Protein AF-A0A6A0IKN3-F1 (afdb_monomer_lite)

Secondary structure (DSSP, 8-state):
-PPPHHHHHHHHHHHHTTT-TT-EEEHHHHHHHTT-GGGHHHHHHHHHHTTSEEE-SSTTEEEEPHHHHHHHHHHHHS--SS---HHHHHHHHHHHHHHHHHHHHHHHHH---HHHHHHHHHHHHHHHHHHHHHH-

Radius of gyration: 23.5 Å; chains: 1; bounding box: 47×33×66 Å

Foldseek 3Di:
DDDDPLLQLLVLQCVQVVNDFFDKDQSCVSCVVVVNNVCVVVSVVVCVVQVQWADDPDPRIITGHPVVSVVNVCVVVVDDPDDDDLVSLVVVLVVLVVVLVVLVVCCVVPNDDPVSVVVSVVSVVVSVVSVVVSVD

Sequence (136 aa):
MALDVYHQVLEGIHEACGGRTGQLVHVVEVLRKLKLIGNREMILSHLLHEGWIADAPKTDHVFLTPWGAEELEKTRRKPSAGGSTPEDRAREAARMARELVGLLEEWVERGPKKPLVEKTRKALAALSEAVEDLAR

Structure (mmCIF, N/CA/C/O backbone):
data_AF-A0A6A0IKN3-F1
#
_entry.id   AF-A0A6A0IKN3-F1
#
loop_
_atom_site.group_PDB
_atom_site.id
_atom_site.type_symbol
_atom_site.label_atom_id
_atom_site.label_alt_id
_atom_site.label_comp_id
_atom_site.label_asym_id
_atom_site.label_entity_id
_atom_site.label_seq_id
_atom_site.pdbx_PDB_ins_code
_atom_site.Cartn_x
_atom_site.Cartn_y
_atom_site.Cartn_z
_atom_site.occupancy
_atom_site.B_iso_or_equiv
_atom_site.auth_seq_id
_atom_site.auth_comp_id
_atom_site.auth_asym_id
_atom_site.auth_atom_id
_atom_site.pdbx_PDB_model_num
ATOM 1 N N . MET A 1 1 ? 13.320 0.877 5.237 1.00 37.41 1 MET A N 1
ATOM 2 C CA . MET A 1 1 ? 13.238 -0.566 4.919 1.00 37.41 1 MET A CA 1
ATOM 3 C C . MET A 1 1 ? 13.445 -0.698 3.421 1.00 37.41 1 MET A C 1
ATOM 5 O O . MET A 1 1 ? 12.891 0.120 2.700 1.00 37.41 1 MET A O 1
ATOM 9 N N . ALA A 1 2 ? 14.325 -1.593 2.971 1.00 41.62 2 ALA A N 1
ATOM 10 C CA . ALA A 1 2 ? 14.682 -1.695 1.557 1.00 41.62 2 ALA A CA 1
ATOM 11 C C . ALA A 1 2 ? 13.463 -2.164 0.751 1.00 41.62 2 ALA A C 1
ATOM 13 O O . ALA A 1 2 ? 12.916 -3.222 1.058 1.00 41.62 2 ALA A O 1
ATOM 14 N N . LEU A 1 3 ? 13.020 -1.371 -0.231 1.00 56.44 3 LEU A N 1
ATOM 15 C CA . LEU A 1 3 ? 12.102 -1.876 -1.250 1.00 56.44 3 LEU A CA 1
ATOM 16 C C . LEU A 1 3 ? 12.793 -3.066 -1.920 1.00 56.44 3 LEU A C 1
ATOM 18 O O . LEU A 1 3 ? 13.959 -2.963 -2.305 1.00 56.44 3 LEU A O 1
ATOM 22 N N . ASP A 1 4 ? 12.087 -4.187 -2.030 1.00 76.38 4 ASP A N 1
ATOM 23 C CA . ASP A 1 4 ? 12.575 -5.319 -2.805 1.00 76.38 4 ASP A CA 1
ATOM 24 C C . ASP A 1 4 ? 12.837 -4.856 -4.249 1.00 76.38 4 ASP A C 1
ATOM 26 O O . ASP A 1 4 ? 12.115 -4.002 -4.777 1.00 76.38 4 ASP A O 1
ATOM 30 N N . VAL A 1 5 ? 13.869 -5.403 -4.890 1.00 77.88 5 VAL A N 1
ATOM 31 C CA . VAL A 1 5 ? 14.302 -5.010 -6.239 1.00 77.88 5 VAL A CA 1
ATOM 32 C C . VAL A 1 5 ? 13.131 -5.069 -7.226 1.00 77.88 5 VAL A C 1
ATOM 34 O O . VAL A 1 5 ? 13.009 -4.202 -8.091 1.00 77.88 5 VAL A O 1
ATOM 37 N N . TYR A 1 6 ? 12.220 -6.032 -7.060 1.00 83.06 6 TYR A N 1
ATOM 38 C CA . TYR A 1 6 ? 11.029 -6.160 -7.902 1.00 83.06 6 TYR A CA 1
ATOM 39 C C . TYR A 1 6 ? 10.042 -5.002 -7.714 1.00 83.06 6 TYR A C 1
ATOM 41 O O . TYR A 1 6 ? 9.551 -4.452 -8.698 1.00 83.06 6 TYR A O 1
ATOM 49 N N . HIS A 1 7 ? 9.806 -4.569 -6.474 1.00 82.19 7 HIS A N 1
ATOM 50 C CA . HIS A 1 7 ? 8.919 -3.442 -6.175 1.00 82.19 7 HIS A CA 1
ATOM 51 C C . HIS A 1 7 ? 9.524 -2.114 -6.638 1.00 82.19 7 HIS A C 1
ATOM 53 O O . HIS A 1 7 ? 8.800 -1.249 -7.121 1.00 82.19 7 HIS A O 1
ATOM 59 N N . GLN A 1 8 ? 10.850 -1.966 -6.556 1.00 82.00 8 GLN A N 1
ATOM 60 C CA . GLN A 1 8 ? 11.544 -0.781 -7.063 1.00 82.00 8 GLN A CA 1
ATOM 61 C C . GLN A 1 8 ? 11.416 -0.665 -8.590 1.00 82.00 8 GLN A C 1
ATOM 63 O O . GLN A 1 8 ? 11.210 0.421 -9.132 1.00 82.00 8 GLN A O 1
ATOM 68 N N . VAL A 1 9 ? 11.505 -1.794 -9.297 1.00 83.00 9 VAL A N 1
ATOM 69 C CA . VAL A 1 9 ? 11.278 -1.841 -10.747 1.00 83.00 9 VAL A CA 1
ATOM 70 C C . VAL A 1 9 ? 9.814 -1.580 -11.078 1.00 83.00 9 VAL A C 1
ATOM 72 O O . VAL A 1 9 ? 9.534 -0.810 -11.996 1.00 83.00 9 VAL A O 1
ATOM 75 N N . LEU A 1 10 ? 8.885 -2.163 -10.319 1.00 83.62 10 LEU A N 1
ATOM 76 C CA . LEU A 1 10 ? 7.453 -1.942 -10.492 1.00 83.62 10 LEU A CA 1
ATOM 77 C C . LEU A 1 10 ? 7.087 -0.461 -10.305 1.00 83.62 10 LEU A C 1
ATOM 79 O O . LEU A 1 10 ? 6.347 0.089 -11.120 1.00 83.62 10 LEU A O 1
ATOM 83 N N . GLU A 1 11 ? 7.665 0.211 -9.307 1.00 83.38 11 GLU A N 1
ATOM 84 C CA . GLU A 1 11 ? 7.477 1.647 -9.079 1.00 83.38 11 GLU A CA 1
ATOM 85 C C . GLU A 1 11 ? 8.004 2.473 -10.257 1.00 83.38 11 GLU A C 1
ATOM 87 O O . GLU A 1 11 ? 7.290 3.332 -10.771 1.00 83.38 11 GLU A O 1
ATOM 92 N N . GLY A 1 12 ? 9.194 2.150 -10.770 1.00 82.81 12 GLY A N 1
ATOM 93 C CA . GLY A 1 12 ? 9.737 2.806 -11.962 1.00 82.81 12 GLY A CA 1
ATOM 94 C C . GLY A 1 12 ? 8.872 2.611 -13.217 1.00 82.81 12 GLY A C 1
ATOM 95 O O . GLY A 1 12 ? 8.769 3.519 -14.044 1.00 82.81 12 GLY A O 1
ATOM 96 N N . ILE A 1 13 ? 8.212 1.455 -13.358 1.00 83.25 13 ILE A N 1
ATOM 97 C CA . ILE A 1 13 ? 7.244 1.201 -14.438 1.00 83.25 13 ILE A CA 1
ATOM 98 C C . ILE A 1 13 ? 5.983 2.049 -14.228 1.00 83.25 13 ILE A C 1
ATOM 100 O O . ILE A 1 13 ? 5.495 2.668 -15.171 1.00 83.25 13 ILE A O 1
ATOM 104 N N . HIS A 1 14 ? 5.477 2.133 -12.999 1.00 82.00 14 HIS A N 1
ATOM 105 C CA . HIS A 1 14 ? 4.302 2.936 -12.663 1.00 82.00 14 HIS A CA 1
ATOM 106 C C . HIS A 1 14 ? 4.530 4.444 -12.843 1.00 82.00 14 HIS A C 1
ATOM 108 O O . HIS A 1 14 ? 3.650 5.146 -13.348 1.00 82.00 14 HIS A O 1
ATOM 114 N N . GLU A 1 15 ? 5.718 4.948 -12.506 1.00 80.44 15 GLU A N 1
ATOM 115 C CA . GLU A 1 15 ? 6.118 6.327 -12.799 1.00 80.44 15 GLU A CA 1
ATOM 116 C C . GLU A 1 15 ? 6.199 6.588 -14.305 1.00 80.44 15 GLU A C 1
ATOM 118 O O . GLU A 1 15 ? 5.697 7.606 -14.783 1.00 80.44 15 GLU A O 1
ATOM 123 N N . ALA A 1 16 ? 6.757 5.651 -15.078 1.00 78.62 16 ALA A N 1
ATOM 124 C CA . ALA A 1 16 ? 6.793 5.749 -16.537 1.00 78.62 16 ALA A CA 1
ATOM 125 C C . ALA A 1 16 ? 5.387 5.691 -17.174 1.00 78.62 16 ALA A C 1
ATOM 127 O O . ALA A 1 16 ? 5.156 6.299 -18.220 1.00 78.62 16 ALA A O 1
ATOM 128 N N . CYS A 1 17 ? 4.434 5.018 -16.522 1.00 73.50 17 CYS A N 1
ATOM 129 C CA . CYS A 1 17 ? 3.008 5.026 -16.860 1.00 73.50 17 CYS A CA 1
ATOM 130 C C . CYS A 1 17 ? 2.270 6.317 -16.458 1.00 73.50 17 CYS A C 1
ATOM 132 O O . CYS A 1 17 ? 1.086 6.458 -16.767 1.00 73.50 17 CYS A O 1
ATOM 134 N N . GLY A 1 18 ? 2.892 7.229 -15.702 1.00 68.50 18 GLY A N 1
ATOM 135 C CA . GLY A 1 18 ? 2.204 8.397 -15.141 1.00 68.50 18 GLY A CA 1
ATOM 136 C C . GLY A 1 18 ? 1.025 8.032 -14.227 1.00 68.50 18 GLY A C 1
ATOM 137 O O . GLY A 1 18 ? 0.042 8.771 -14.170 1.00 68.50 18 GLY A O 1
ATOM 138 N N . GLY A 1 19 ? 1.086 6.869 -13.567 1.00 64.00 19 GLY A N 1
ATOM 139 C CA . GLY A 1 19 ? 0.032 6.375 -12.676 1.00 64.00 19 GLY A CA 1
ATOM 140 C C . GLY A 1 19 ? -1.199 5.774 -13.361 1.00 64.00 19 GLY A C 1
ATOM 141 O O . GLY A 1 19 ? -2.217 5.569 -12.703 1.00 64.00 19 GLY A O 1
ATOM 142 N N . ARG A 1 20 ? -1.146 5.494 -14.671 1.00 65.56 20 ARG A N 1
ATOM 143 C CA . ARG A 1 20 ? -2.244 4.837 -15.399 1.00 65.56 20 ARG A CA 1
ATOM 144 C C . ARG A 1 20 ? -1.927 3.378 -15.706 1.00 65.56 20 ARG A C 1
ATOM 146 O O . ARG A 1 20 ? -0.849 3.041 -16.188 1.00 65.56 20 ARG A O 1
ATOM 153 N N . THR A 1 21 ? -2.895 2.506 -15.464 1.00 70.88 21 THR A N 1
ATOM 154 C CA . THR A 1 21 ? -2.821 1.089 -15.831 1.00 70.88 21 THR A CA 1
ATOM 155 C C . THR A 1 21 ? -3.076 0.916 -17.331 1.00 70.88 21 THR A C 1
ATOM 157 O O . THR A 1 21 ? -3.789 1.708 -17.948 1.00 70.88 21 THR A O 1
ATOM 160 N N . GLY A 1 22 ? -2.459 -0.096 -17.949 1.00 68.88 22 GLY A N 1
ATOM 161 C CA . GLY A 1 22 ? -2.639 -0.399 -19.376 1.00 68.88 22 GLY A CA 1
ATOM 162 C C . GLY A 1 22 ? -1.845 0.472 -20.359 1.00 68.88 22 GLY A C 1
ATOM 163 O O . GLY A 1 22 ? -2.046 0.355 -21.567 1.00 68.88 22 GLY A O 1
ATOM 164 N N . GLN A 1 23 ? -0.927 1.321 -19.887 1.00 75.31 23 GLN A N 1
ATOM 165 C CA . GLN A 1 23 ? -0.013 2.048 -20.770 1.00 75.31 23 GLN A CA 1
ATOM 166 C C . GLN A 1 23 ? 1.196 1.175 -21.146 1.00 75.31 23 GLN A C 1
ATOM 168 O O . GLN A 1 23 ? 1.720 0.433 -20.315 1.00 75.31 23 GLN A O 1
ATOM 173 N N . LEU A 1 24 ? 1.644 1.272 -22.402 1.00 80.12 24 LEU A N 1
ATOM 174 C CA . LEU A 1 24 ? 2.899 0.668 -22.858 1.00 80.12 24 LEU A CA 1
ATOM 175 C C . LEU A 1 24 ? 4.084 1.393 -22.217 1.00 80.12 24 LEU A C 1
ATOM 177 O O . LEU A 1 24 ? 4.261 2.595 -22.426 1.00 80.12 24 LEU A O 1
ATOM 181 N N . VAL A 1 25 ? 4.925 0.647 -21.507 1.00 81.75 25 VAL A N 1
ATOM 182 C CA . VAL A 1 25 ? 6.155 1.159 -20.897 1.00 81.75 25 VAL A CA 1
ATOM 183 C C . VAL A 1 25 ? 7.358 0.445 -21.468 1.00 81.75 25 VAL A C 1
ATOM 185 O O . VAL A 1 25 ? 7.390 -0.781 -21.543 1.00 81.75 25 VAL A O 1
ATOM 188 N N . HIS A 1 26 ? 8.377 1.221 -21.827 1.00 84.50 26 HIS A N 1
ATOM 189 C CA . HIS A 1 26 ? 9.656 0.685 -22.257 1.00 84.50 26 HIS A CA 1
ATOM 190 C C . HIS A 1 26 ? 10.480 0.241 -21.043 1.00 84.50 26 HIS A C 1
ATOM 192 O O . HIS A 1 26 ? 11.108 1.046 -20.348 1.00 84.50 26 HIS A O 1
ATOM 198 N N . VAL A 1 27 ? 10.473 -1.061 -20.765 1.00 82.38 27 VAL A N 1
ATOM 199 C CA . VAL A 1 27 ? 11.008 -1.592 -19.504 1.00 82.38 27 VAL A CA 1
ATOM 200 C C . VAL A 1 27 ? 12.533 -1.517 -19.431 1.00 82.38 27 VAL A C 1
ATOM 202 O O . VAL A 1 27 ? 13.113 -1.396 -18.354 1.00 82.38 27 VAL A O 1
ATOM 205 N N . VAL A 1 28 ? 13.202 -1.508 -20.585 1.00 82.19 28 VAL A N 1
ATOM 206 C CA . VAL A 1 28 ? 14.662 -1.378 -20.681 1.00 82.19 28 VAL A CA 1
ATOM 207 C C . VAL A 1 28 ? 15.141 -0.012 -20.198 1.00 82.19 28 VAL A C 1
ATOM 209 O O . VAL A 1 28 ? 16.190 0.078 -19.560 1.00 8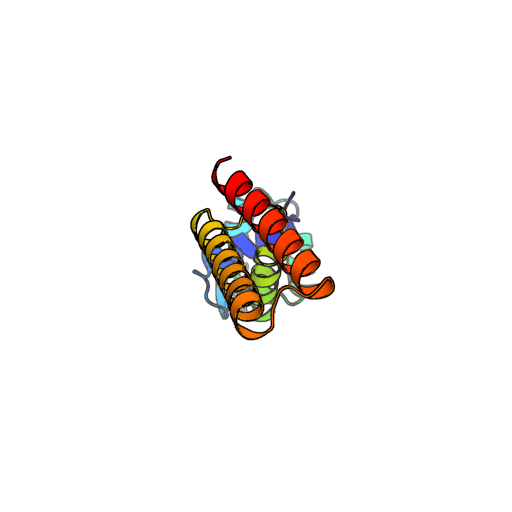2.19 28 VAL A O 1
ATOM 212 N N . GLU A 1 29 ? 14.382 1.055 -20.453 1.00 83.00 29 GLU A N 1
ATOM 213 C CA . GLU A 1 29 ? 14.712 2.384 -19.930 1.00 83.00 29 GLU A CA 1
ATOM 214 C C . GLU A 1 29 ? 14.562 2.452 -18.412 1.00 83.00 29 GLU A C 1
ATOM 216 O O . GLU A 1 29 ? 15.422 3.024 -17.739 1.00 83.00 29 GLU A O 1
ATOM 221 N N . VAL A 1 30 ? 13.522 1.817 -17.869 1.00 84.19 30 VAL A N 1
ATOM 222 C CA . VAL A 1 30 ? 13.302 1.732 -16.420 1.00 84.19 30 VAL A CA 1
ATOM 223 C C . VAL A 1 30 ? 14.446 0.966 -15.751 1.00 84.19 30 VAL A C 1
ATOM 225 O O . VAL A 1 30 ? 15.092 1.477 -14.837 1.00 84.19 30 VAL A O 1
ATOM 228 N N . LEU A 1 31 ? 14.790 -0.218 -16.263 1.00 83.88 31 LEU A N 1
ATOM 229 C CA . LEU A 1 31 ? 15.888 -1.033 -15.732 1.00 83.88 31 LEU A CA 1
ATOM 230 C C . LEU A 1 31 ? 17.256 -0.350 -15.873 1.00 83.88 31 LEU A C 1
ATOM 232 O O . LEU A 1 31 ? 18.115 -0.500 -15.001 1.00 83.88 31 LEU A O 1
ATOM 236 N N . ARG A 1 32 ? 17.464 0.434 -16.940 1.00 83.44 32 ARG A N 1
ATOM 237 C CA . ARG A 1 32 ? 18.676 1.243 -17.130 1.00 83.44 32 ARG A CA 1
ATOM 238 C C . ARG A 1 32 ? 18.793 2.339 -16.078 1.00 83.44 32 ARG A C 1
ATOM 240 O O . ARG A 1 32 ? 19.870 2.492 -15.505 1.00 83.44 32 ARG A O 1
ATOM 247 N N . LYS A 1 33 ? 17.707 3.066 -15.796 1.00 82.12 33 LYS A N 1
ATOM 248 C CA . LYS A 1 33 ? 17.679 4.091 -14.738 1.00 82.12 33 LYS A CA 1
ATOM 249 C C . LYS A 1 33 ? 18.005 3.497 -13.369 1.00 82.12 33 LYS A C 1
ATOM 251 O O . LYS A 1 33 ? 18.746 4.101 -12.601 1.00 82.12 33 LYS A O 1
ATOM 256 N N . LEU A 1 34 ? 17.522 2.285 -13.111 1.00 78.31 34 LEU A N 1
ATOM 257 C CA . LEU A 1 34 ? 17.748 1.571 -11.856 1.00 78.31 34 LEU A CA 1
ATOM 258 C C . LEU A 1 34 ? 19.098 0.835 -11.791 1.00 78.31 34 LEU A C 1
ATOM 260 O O . LEU A 1 34 ? 19.430 0.275 -10.754 1.00 78.31 34 LEU A O 1
ATOM 264 N N . LYS A 1 35 ? 19.903 0.850 -12.867 1.00 80.38 35 LYS A N 1
ATOM 265 C CA . LYS A 1 35 ? 21.174 0.104 -12.995 1.00 80.38 35 LYS A CA 1
ATOM 266 C C . LYS A 1 35 ? 21.021 -1.418 -12.810 1.00 80.38 35 LYS A C 1
ATOM 268 O O . LYS A 1 35 ? 21.972 -2.096 -12.436 1.00 80.38 35 LYS A O 1
ATOM 273 N N . LEU A 1 36 ? 19.849 -1.968 -13.137 1.00 77.88 36 LEU A N 1
ATOM 274 C CA . LEU A 1 36 ? 19.486 -3.385 -12.956 1.00 77.88 36 LEU A CA 1
ATOM 275 C C . LEU A 1 36 ? 19.518 -4.200 -14.262 1.00 77.88 36 LEU A C 1
ATOM 277 O O . LEU A 1 36 ? 18.917 -5.268 -14.357 1.00 77.88 36 LEU A O 1
ATOM 281 N N . ILE A 1 37 ? 20.233 -3.716 -15.283 1.00 70.81 37 ILE A N 1
ATOM 282 C CA . ILE A 1 37 ? 20.253 -4.315 -16.631 1.00 70.81 37 ILE A CA 1
ATOM 283 C C . ILE A 1 37 ? 20.738 -5.775 -16.613 1.00 70.81 37 ILE A C 1
ATOM 285 O O . ILE A 1 37 ? 20.231 -6.587 -17.382 1.00 70.81 37 ILE A O 1
ATOM 289 N N . GLY A 1 38 ? 21.673 -6.125 -15.722 1.00 73.62 38 GLY A N 1
ATOM 290 C CA . GLY A 1 38 ? 22.250 -7.473 -15.648 1.00 73.62 38 GLY A CA 1
ATOM 291 C C . GLY A 1 38 ? 21.267 -8.578 -15.243 1.00 73.62 38 GLY A C 1
ATOM 292 O O . GLY A 1 38 ? 21.476 -9.723 -15.618 1.00 73.62 38 GLY A O 1
ATOM 293 N N . ASN A 1 39 ? 20.174 -8.241 -14.548 1.00 77.81 39 ASN A N 1
ATOM 294 C CA . ASN A 1 39 ? 19.174 -9.205 -14.062 1.00 77.81 39 ASN A CA 1
ATOM 295 C C . ASN A 1 39 ? 17.812 -9.039 -14.751 1.00 77.81 39 ASN A C 1
ATOM 297 O O . ASN A 1 39 ? 16.781 -9.450 -14.218 1.00 77.81 39 ASN A O 1
ATOM 301 N N . ARG A 1 40 ? 17.800 -8.414 -15.934 1.00 80.31 40 ARG A N 1
ATOM 302 C CA . ARG A 1 40 ? 16.586 -8.047 -16.668 1.00 80.31 40 ARG A CA 1
ATOM 303 C C . ARG A 1 40 ? 15.604 -9.209 -16.825 1.00 80.31 40 ARG A C 1
ATOM 305 O O . ARG A 1 40 ? 14.436 -9.052 -16.494 1.00 80.31 40 ARG A O 1
ATOM 312 N N . GLU A 1 41 ? 16.056 -10.344 -17.352 1.00 81.12 41 GLU A N 1
ATOM 313 C CA . GLU A 1 41 ? 15.170 -11.477 -17.657 1.00 81.12 41 GLU A CA 1
ATOM 314 C C . GLU A 1 41 ? 14.554 -12.074 -16.394 1.00 81.12 41 GLU A C 1
ATOM 316 O O . GLU A 1 41 ? 13.360 -12.363 -16.366 1.00 81.12 41 GLU A O 1
ATOM 321 N N . MET A 1 42 ? 15.349 -12.191 -15.328 1.00 82.06 42 MET A N 1
ATOM 322 C CA . MET A 1 42 ? 14.900 -12.717 -14.041 1.00 82.06 42 MET A CA 1
ATOM 323 C C . MET A 1 42 ? 13.847 -11.806 -13.400 1.00 82.06 42 MET A C 1
ATOM 325 O O . MET A 1 42 ? 12.810 -12.282 -12.949 1.00 82.06 42 MET A O 1
ATOM 329 N N . ILE A 1 43 ? 14.081 -10.489 -13.424 1.00 83.88 43 ILE A N 1
ATOM 330 C CA . ILE A 1 43 ? 13.140 -9.492 -12.901 1.00 83.88 43 ILE A CA 1
ATOM 331 C C . ILE A 1 43 ? 11.839 -9.512 -13.702 1.00 83.88 43 ILE A C 1
ATOM 333 O O . ILE A 1 43 ? 10.766 -9.602 -13.115 1.00 83.88 43 ILE A O 1
ATOM 337 N N . LEU A 1 44 ? 11.916 -9.465 -15.033 1.00 82.56 44 LEU A N 1
ATOM 338 C CA . LEU A 1 44 ? 10.725 -9.482 -15.883 1.00 82.56 44 LEU A CA 1
ATOM 339 C C . LEU A 1 44 ? 9.925 -10.771 -15.718 1.00 82.56 44 LEU A C 1
ATOM 341 O O . LEU A 1 44 ? 8.707 -10.706 -15.598 1.00 82.56 44 LEU A O 1
ATOM 345 N N . SER A 1 45 ? 10.600 -11.920 -15.658 1.00 84.69 45 SER A N 1
ATOM 346 C CA . SER A 1 45 ? 9.940 -13.212 -15.460 1.00 84.69 45 SER A CA 1
ATOM 347 C C . SER A 1 45 ? 9.198 -13.261 -14.129 1.00 84.69 45 SER A C 1
ATOM 349 O O . SER A 1 45 ? 8.074 -13.747 -14.088 1.00 84.69 45 SER A O 1
ATOM 351 N N . HIS A 1 46 ? 9.782 -12.718 -13.058 1.00 86.06 46 HIS A N 1
ATOM 352 C CA . HIS A 1 46 ? 9.115 -12.648 -11.760 1.00 86.06 46 HIS A CA 1
ATOM 353 C C . HIS A 1 46 ? 7.907 -11.701 -11.789 1.00 86.06 46 HIS A C 1
ATOM 355 O O . HIS A 1 46 ? 6.812 -12.093 -11.404 1.00 86.06 46 HIS A O 1
ATOM 361 N N . LEU A 1 47 ? 8.066 -10.491 -12.335 1.00 84.38 47 LEU A N 1
ATOM 362 C CA . LEU A 1 47 ? 6.972 -9.517 -12.449 1.00 84.38 47 LEU A CA 1
ATOM 363 C C . LEU A 1 47 ? 5.808 -10.030 -13.321 1.00 84.38 47 LEU A C 1
ATOM 365 O O . LEU A 1 47 ? 4.650 -9.706 -13.053 1.00 84.38 47 LEU A O 1
ATOM 369 N N . LEU A 1 48 ? 6.110 -10.815 -14.362 1.00 85.69 48 LEU A N 1
ATOM 370 C CA . LEU A 1 48 ? 5.119 -11.496 -15.202 1.00 85.69 48 LEU A CA 1
ATOM 371 C C . LEU A 1 48 ? 4.457 -12.664 -14.459 1.00 85.69 48 LEU A C 1
ATOM 373 O O . LEU A 1 48 ? 3.247 -12.841 -14.569 1.00 85.69 48 LEU A O 1
ATOM 377 N N . HIS A 1 49 ? 5.231 -13.445 -13.699 1.00 85.62 49 HIS A N 1
ATOM 378 C CA . HIS A 1 49 ? 4.727 -14.576 -12.915 1.00 85.62 49 HIS A CA 1
ATOM 379 C C . HIS A 1 49 ? 3.734 -14.129 -11.837 1.00 85.62 49 HIS A C 1
ATOM 381 O O . HIS A 1 49 ? 2.672 -14.727 -11.695 1.00 85.62 49 HIS A O 1
ATOM 387 N N . GLU A 1 50 ? 4.047 -13.034 -11.143 1.00 81.56 50 GLU A N 1
ATOM 388 C CA . GLU A 1 50 ? 3.170 -12.409 -10.146 1.00 81.56 50 GLU A CA 1
ATOM 389 C C . GLU A 1 50 ? 1.981 -11.657 -10.783 1.00 81.56 50 GLU A C 1
ATOM 391 O O . GLU A 1 50 ? 1.074 -11.193 -10.093 1.00 81.56 50 GLU A O 1
ATOM 396 N N . GLY A 1 51 ? 1.961 -11.512 -12.114 1.00 83.12 51 GLY A N 1
ATOM 397 C CA . GLY A 1 51 ? 0.879 -10.851 -12.847 1.00 83.12 51 GLY A CA 1
ATOM 398 C C . GLY A 1 51 ? 0.824 -9.331 -12.660 1.00 83.12 51 GLY A C 1
ATOM 399 O O . GLY A 1 51 ? -0.187 -8.702 -12.988 1.00 83.12 51 GLY A O 1
ATOM 400 N N . TRP A 1 52 ? 1.890 -8.714 -12.144 1.00 86.31 52 TRP A N 1
ATOM 401 C CA . TRP A 1 52 ? 1.976 -7.261 -11.947 1.00 86.31 52 TRP A CA 1
ATOM 402 C C . TRP A 1 52 ? 2.201 -6.508 -13.257 1.00 86.31 52 TRP A C 1
ATOM 404 O O . TRP A 1 52 ? 1.763 -5.365 -13.417 1.00 86.31 52 TRP A O 1
ATOM 414 N N . ILE A 1 53 ? 2.859 -7.161 -14.210 1.00 86.19 53 ILE A N 1
ATOM 415 C CA . ILE A 1 53 ? 3.006 -6.671 -15.577 1.00 86.19 53 ILE A CA 1
ATOM 416 C C . ILE A 1 53 ? 2.486 -7.716 -16.561 1.00 86.19 53 ILE A C 1
ATOM 418 O O . ILE A 1 53 ? 2.430 -8.903 -16.251 1.00 86.19 53 ILE A O 1
ATOM 422 N N . ALA A 1 54 ? 2.108 -7.268 -17.751 1.00 84.50 54 ALA A N 1
ATOM 423 C CA . ALA A 1 54 ? 1.748 -8.123 -18.872 1.00 84.50 54 ALA A CA 1
ATOM 424 C C . ALA A 1 54 ? 2.674 -7.845 -20.057 1.00 84.50 54 ALA A C 1
ATOM 426 O O . ALA A 1 54 ? 3.104 -6.708 -20.270 1.00 84.50 54 ALA A O 1
ATOM 427 N N . ASP A 1 55 ? 2.976 -8.890 -20.823 1.00 81.19 55 ASP A N 1
ATOM 428 C CA . ASP A 1 55 ? 3.797 -8.768 -22.022 1.00 81.19 55 ASP A CA 1
ATOM 429 C C . ASP A 1 55 ? 3.062 -7.941 -23.088 1.00 81.19 55 ASP A C 1
ATOM 431 O O . ASP A 1 55 ? 1.834 -8.013 -23.223 1.00 81.19 55 ASP A O 1
ATOM 435 N N . ALA A 1 56 ? 3.808 -7.119 -23.820 1.00 81.19 56 ALA A N 1
ATOM 436 C CA . ALA A 1 56 ? 3.268 -6.288 -24.879 1.00 81.19 56 ALA A CA 1
ATOM 437 C C . ALA A 1 56 ? 3.686 -6.837 -26.250 1.00 81.19 56 ALA A C 1
ATOM 439 O O . ALA A 1 56 ? 4.775 -7.380 -26.405 1.00 81.19 56 ALA A O 1
ATOM 440 N N . PRO A 1 57 ? 2.893 -6.612 -27.312 1.00 72.25 57 PRO A N 1
ATOM 441 C CA . PRO A 1 57 ? 3.243 -7.063 -28.663 1.00 72.25 57 PRO A CA 1
ATOM 442 C C . PRO A 1 57 ? 4.484 -6.361 -29.252 1.00 72.25 57 PRO A C 1
ATOM 444 O O . PRO A 1 57 ? 4.882 -6.650 -30.379 1.00 72.25 57 PRO A O 1
ATOM 447 N N . LYS A 1 58 ? 5.085 -5.413 -28.524 1.00 77.38 58 LYS A N 1
ATOM 448 C CA . LYS A 1 58 ? 6.247 -4.634 -28.941 1.00 77.38 58 LYS A CA 1
ATOM 449 C C . LYS A 1 58 ? 7.459 -5.060 -28.118 1.00 77.38 58 LYS A C 1
ATOM 451 O O . LYS A 1 58 ? 7.406 -5.035 -26.892 1.00 77.38 58 LYS A O 1
ATOM 456 N N . THR A 1 59 ? 8.558 -5.383 -28.797 1.00 74.94 59 THR A N 1
ATOM 457 C CA . THR A 1 59 ? 9.822 -5.790 -28.169 1.00 74.94 59 THR A CA 1
ATOM 458 C C . THR A 1 59 ? 10.233 -4.794 -27.086 1.00 74.94 59 THR A C 1
ATOM 460 O O . THR A 1 59 ? 10.150 -3.582 -27.294 1.00 74.94 59 THR A O 1
ATOM 463 N N . ASP A 1 60 ? 10.644 -5.302 -25.924 1.00 77.12 60 ASP A N 1
ATOM 464 C CA . ASP A 1 60 ? 11.103 -4.512 -24.773 1.00 77.12 60 ASP A CA 1
ATOM 465 C C . ASP A 1 60 ? 10.042 -3.613 -24.105 1.00 77.12 60 ASP A C 1
ATOM 467 O O . ASP A 1 60 ? 10.390 -2.748 -23.292 1.00 77.12 60 ASP A O 1
ATOM 471 N N . HIS A 1 61 ? 8.756 -3.803 -24.415 1.00 82.75 61 HIS A N 1
ATOM 472 C CA . HIS A 1 61 ? 7.673 -3.085 -23.754 1.00 82.75 61 HIS A CA 1
ATOM 473 C C . HIS A 1 61 ? 6.797 -4.019 -22.924 1.00 82.75 61 HIS A C 1
ATOM 475 O O . HIS A 1 61 ? 6.615 -5.183 -23.259 1.00 82.75 61 HIS A O 1
ATOM 481 N N . VAL A 1 62 ? 6.237 -3.480 -21.845 1.00 85.50 62 VAL A N 1
ATOM 482 C CA . VAL A 1 62 ? 5.309 -4.188 -20.958 1.00 85.50 62 VAL A CA 1
ATOM 483 C C . VAL A 1 62 ? 4.137 -3.281 -20.610 1.00 85.50 62 VAL A C 1
ATOM 485 O O . VAL A 1 62 ? 4.248 -2.052 -20.670 1.00 85.50 62 VAL A O 1
ATOM 488 N N . PHE A 1 63 ? 3.017 -3.885 -20.240 1.00 84.56 63 PHE A N 1
ATOM 489 C CA . PHE A 1 63 ? 1.864 -3.191 -19.689 1.00 84.56 63 PHE A CA 1
ATOM 490 C C . PHE A 1 63 ? 1.842 -3.336 -18.176 1.00 84.56 63 PHE A C 1
ATOM 492 O O . PHE A 1 63 ? 2.001 -4.438 -17.655 1.00 84.56 63 PHE A O 1
ATOM 499 N N . LEU A 1 64 ? 1.576 -2.242 -17.468 1.00 84.69 64 LEU A N 1
ATOM 500 C CA . LEU A 1 64 ? 1.248 -2.325 -16.049 1.00 84.69 64 LEU A CA 1
ATOM 501 C C . LEU A 1 64 ? -0.190 -2.824 -15.885 1.00 84.69 64 LEU A C 1
ATOM 503 O O . LEU A 1 64 ? -1.125 -2.209 -16.415 1.00 84.69 64 LEU A O 1
ATOM 507 N N . THR A 1 65 ? -0.374 -3.914 -15.142 1.00 84.50 65 THR A N 1
ATOM 508 C CA . THR A 1 65 ? -1.710 -4.447 -14.863 1.00 84.50 65 THR A CA 1
ATOM 509 C C . THR A 1 65 ? -2.370 -3.686 -13.706 1.00 84.50 65 THR A C 1
ATOM 511 O O . THR A 1 65 ? -1.683 -3.064 -12.890 1.00 84.50 65 THR A O 1
ATOM 514 N N . PRO A 1 66 ? -3.710 -3.739 -13.586 1.00 79.75 66 PRO A N 1
ATOM 515 C CA . PRO A 1 66 ? -4.408 -3.239 -12.402 1.00 79.75 66 PRO A CA 1
ATOM 516 C C . PRO A 1 66 ? -3.892 -3.861 -11.100 1.00 79.75 66 PRO A C 1
ATOM 518 O O . PRO A 1 66 ? -3.764 -3.161 -10.101 1.00 79.75 66 PRO A O 1
ATOM 521 N N . TRP A 1 67 ? -3.515 -5.142 -11.139 1.00 82.06 67 TRP A N 1
ATOM 522 C CA . TRP A 1 67 ? -2.946 -5.860 -10.000 1.00 82.06 67 TRP A CA 1
ATOM 523 C C . TRP A 1 67 ? -1.575 -5.323 -9.588 1.00 82.06 67 TRP A C 1
ATOM 525 O O . TRP A 1 67 ? -1.340 -5.144 -8.401 1.00 82.06 67 TRP A O 1
ATOM 535 N N . GLY A 1 68 ? -0.693 -5.000 -10.541 1.00 80.94 68 GLY A N 1
ATOM 536 C CA . GLY A 1 68 ? 0.605 -4.391 -10.232 1.00 80.94 68 GLY A CA 1
ATOM 537 C C . GLY A 1 68 ? 0.480 -2.987 -9.636 1.00 80.94 68 GLY A C 1
ATOM 538 O O . GLY A 1 68 ? 1.206 -2.637 -8.708 1.00 80.94 68 GLY A O 1
ATOM 539 N N . ALA A 1 69 ? -0.476 -2.186 -10.117 1.00 78.12 69 ALA A N 1
ATOM 540 C CA . ALA A 1 69 ? -0.773 -0.885 -9.517 1.00 78.12 69 ALA A CA 1
ATOM 541 C C . ALA A 1 69 ? -1.364 -1.022 -8.105 1.00 78.12 69 ALA A C 1
ATOM 543 O O . ALA A 1 69 ? -0.995 -0.268 -7.207 1.00 78.12 69 ALA A O 1
ATOM 544 N N . GLU A 1 70 ? -2.239 -2.007 -7.887 1.00 78.31 70 GLU A N 1
ATOM 545 C CA . GLU A 1 70 ? -2.775 -2.304 -6.561 1.00 78.31 70 GLU A CA 1
ATOM 546 C C . GLU A 1 70 ? -1.688 -2.823 -5.612 1.00 78.31 70 GLU A C 1
ATOM 548 O O . GLU A 1 70 ? -1.689 -2.456 -4.443 1.00 78.31 70 GLU A O 1
ATOM 553 N N . GLU A 1 71 ? -0.731 -3.620 -6.095 1.00 78.00 71 GLU A N 1
ATOM 554 C CA . GLU A 1 71 ? 0.395 -4.091 -5.284 1.00 7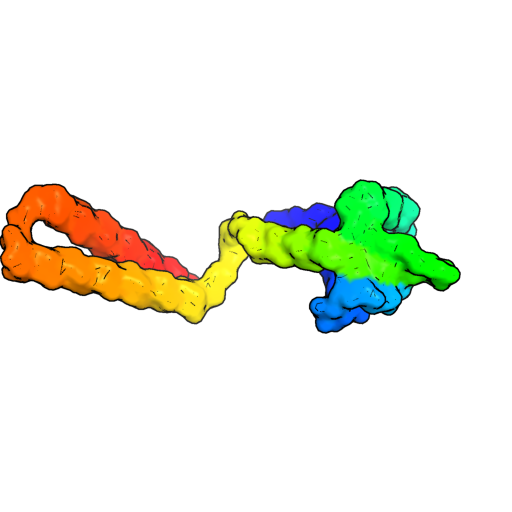8.00 71 GLU A CA 1
ATOM 555 C C . GLU A 1 71 ? 1.348 -2.951 -4.914 1.00 78.00 71 GLU A C 1
ATOM 557 O O . GLU A 1 71 ? 1.833 -2.891 -3.785 1.00 78.00 71 GLU A O 1
ATOM 562 N N . LEU A 1 72 ? 1.565 -1.984 -5.810 1.00 75.50 72 LEU A N 1
ATOM 563 C CA . LEU A 1 72 ? 2.279 -0.754 -5.464 1.00 75.50 72 LEU A CA 1
ATOM 564 C C . LEU A 1 72 ? 1.520 0.082 -4.448 1.00 75.50 72 LEU A C 1
ATOM 566 O O . LEU A 1 72 ? 2.127 0.536 -3.484 1.00 75.50 72 LEU A O 1
ATOM 570 N N . GLU A 1 73 ? 0.212 0.264 -4.618 1.00 72.44 73 GLU A N 1
ATOM 571 C CA . GLU A 1 73 ? -0.626 0.914 -3.612 1.00 72.44 73 GLU A CA 1
ATOM 572 C C . GLU A 1 73 ? -0.551 0.152 -2.289 1.00 72.44 73 GLU A C 1
ATOM 574 O O . GLU A 1 73 ? -0.403 0.781 -1.256 1.00 72.44 73 GLU A O 1
ATOM 579 N N . LYS A 1 74 ? -0.563 -1.184 -2.281 1.00 68.12 74 LYS A N 1
ATOM 580 C CA . LYS A 1 74 ? -0.396 -2.017 -1.079 1.00 68.12 74 LYS A CA 1
ATOM 581 C C . LYS A 1 74 ? 1.009 -1.982 -0.509 1.00 68.12 74 LYS A C 1
ATOM 583 O O . LYS A 1 74 ? 1.146 -2.171 0.686 1.00 68.12 74 LYS A O 1
ATOM 588 N N . THR A 1 75 ? 2.041 -1.746 -1.305 1.00 64.00 75 THR A N 1
ATOM 589 C CA . THR A 1 75 ? 3.424 -1.597 -0.830 1.00 64.00 75 THR A CA 1
ATOM 590 C C . THR A 1 75 ? 3.650 -0.194 -0.276 1.00 64.00 75 THR A C 1
ATOM 592 O O . THR A 1 75 ? 4.318 -0.036 0.739 1.00 64.00 75 THR A O 1
ATOM 595 N N . ARG A 1 76 ? 3.006 0.812 -0.880 1.00 62.94 76 ARG A N 1
ATOM 596 C CA . ARG A 1 76 ? 2.905 2.190 -0.380 1.00 62.94 76 ARG A CA 1
ATOM 597 C C . ARG A 1 76 ? 1.992 2.307 0.848 1.00 62.94 76 ARG A C 1
ATOM 599 O O . ARG A 1 76 ? 2.230 3.158 1.694 1.00 62.94 76 ARG A O 1
ATOM 606 N N . ARG A 1 77 ? 0.960 1.459 0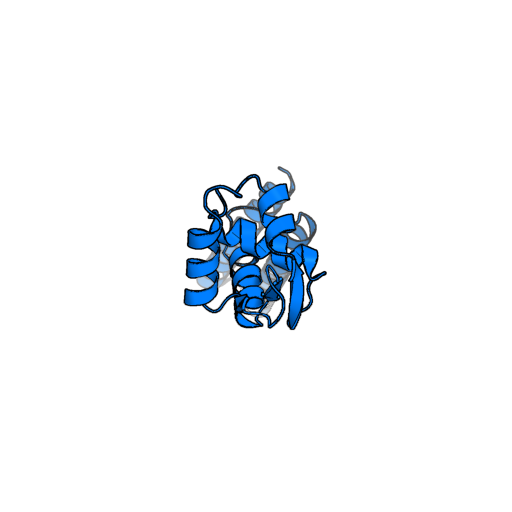.953 1.00 47.78 77 ARG A N 1
ATOM 607 C CA . ARG A 1 77 ? -0.016 1.390 2.062 1.00 47.78 77 ARG A CA 1
ATOM 608 C C . ARG A 1 77 ? 0.306 0.315 3.096 1.00 47.78 77 ARG A C 1
ATOM 610 O O . ARG A 1 77 ? -0.299 0.322 4.167 1.00 47.78 77 ARG A O 1
ATOM 617 N N . LYS A 1 78 ? 1.226 -0.615 2.818 1.00 43.31 78 LYS A N 1
ATOM 618 C CA . LYS A 1 78 ? 1.800 -1.491 3.844 1.00 43.31 78 LYS A CA 1
ATOM 619 C C . LYS A 1 78 ? 2.433 -0.536 4.838 1.00 43.31 78 LYS A C 1
ATOM 621 O O . LYS A 1 78 ? 3.127 0.377 4.396 1.00 43.31 78 LYS A O 1
ATOM 626 N N . PRO A 1 79 ? 2.181 -0.706 6.143 1.00 40.81 79 PRO A N 1
ATOM 627 C CA . PRO A 1 79 ? 2.653 0.229 7.139 1.00 40.81 79 PRO A CA 1
ATOM 628 C C . PRO A 1 79 ? 4.176 0.129 7.177 1.00 40.81 79 PRO A C 1
ATOM 630 O O . PRO A 1 79 ? 4.756 -0.657 7.924 1.00 40.81 79 PRO A O 1
ATOM 633 N N . SER A 1 80 ? 4.842 0.936 6.356 1.00 38.34 80 SER A N 1
ATOM 634 C CA . SER A 1 80 ? 6.119 1.475 6.736 1.00 38.34 80 SER A CA 1
ATOM 635 C C . SER A 1 80 ? 5.864 2.153 8.073 1.00 38.34 80 SER A C 1
ATOM 637 O O . SER A 1 80 ? 5.046 3.065 8.208 1.00 38.34 80 SER A O 1
ATOM 639 N N . ALA A 1 81 ? 6.542 1.664 9.101 1.00 45.97 81 ALA A N 1
ATOM 640 C CA . ALA A 1 81 ? 6.912 2.534 10.191 1.00 45.97 81 ALA A CA 1
ATOM 641 C C . ALA A 1 81 ? 7.510 3.811 9.556 1.00 45.97 81 ALA A C 1
ATOM 643 O O . ALA A 1 81 ? 8.605 3.766 8.998 1.00 45.97 81 ALA A O 1
ATOM 644 N N . GLY A 1 82 ? 6.741 4.905 9.554 1.00 43.56 82 GLY A N 1
ATOM 645 C CA . GLY A 1 82 ? 7.095 6.191 8.943 1.00 43.56 82 GLY A CA 1
ATOM 646 C C . GLY A 1 82 ? 6.596 6.351 7.492 1.00 43.56 82 GLY A C 1
ATOM 647 O O . GLY A 1 82 ? 6.934 5.555 6.629 1.00 43.56 82 GLY A O 1
ATOM 648 N N . GLY A 1 83 ? 5.817 7.364 7.121 1.00 41.72 83 GLY A N 1
ATOM 649 C CA . GLY A 1 83 ? 5.331 8.488 7.899 1.00 41.72 83 GLY A CA 1
ATOM 650 C C . GLY A 1 83 ? 3.973 8.944 7.392 1.00 41.72 83 GLY A C 1
ATOM 651 O O . GLY A 1 83 ? 3.822 9.351 6.246 1.00 41.72 83 GLY A O 1
ATOM 652 N N . SER A 1 84 ? 3.008 8.945 8.304 1.00 50.00 84 SER A N 1
ATOM 653 C CA . SER A 1 84 ? 1.952 9.944 8.320 1.00 50.00 84 SER A CA 1
ATOM 654 C C . SER A 1 84 ? 2.606 11.303 8.078 1.00 50.00 84 SER A C 1
ATOM 656 O O . SER A 1 84 ? 3.547 11.658 8.804 1.00 50.00 84 SER A O 1
ATOM 658 N N . THR A 1 85 ? 2.149 12.036 7.063 1.00 56.81 85 THR A N 1
ATOM 659 C CA . THR A 1 85 ? 2.535 13.440 6.918 1.00 56.81 85 THR A CA 1
ATOM 660 C C . THR A 1 85 ? 2.238 14.158 8.245 1.00 56.81 85 THR A C 1
ATOM 662 O O . THR A 1 85 ? 1.356 13.718 8.994 1.00 56.81 85 THR A O 1
ATOM 665 N N . PRO A 1 86 ? 2.950 15.241 8.596 1.00 60.25 86 PRO A N 1
ATOM 666 C CA . PRO A 1 86 ? 2.593 16.029 9.777 1.00 60.25 86 PRO A CA 1
ATOM 667 C C . PRO A 1 86 ? 1.105 16.433 9.762 1.00 60.25 86 PRO A C 1
ATOM 669 O O . PRO A 1 86 ? 0.477 16.489 10.814 1.00 60.25 86 PRO A O 1
ATOM 672 N N . GLU A 1 87 ? 0.505 16.599 8.579 1.00 67.69 87 GLU A N 1
ATOM 673 C CA . GLU A 1 87 ? -0.932 16.836 8.406 1.00 67.69 87 GLU A CA 1
ATOM 674 C C . GLU A 1 87 ? -1.802 15.622 8.769 1.00 67.69 87 GLU A C 1
ATOM 676 O O . GLU A 1 87 ? -2.819 15.785 9.441 1.00 67.69 87 GLU A O 1
ATOM 681 N N . ASP A 1 88 ? -1.415 14.402 8.391 1.00 66.06 88 ASP A N 1
ATOM 682 C CA . ASP A 1 88 ? -2.142 13.181 8.763 1.00 66.06 88 ASP A CA 1
ATOM 683 C C . ASP A 1 88 ? -2.015 12.873 10.259 1.00 66.06 88 ASP A C 1
ATOM 685 O O . ASP A 1 88 ? -2.991 12.473 10.893 1.00 66.06 88 ASP A O 1
ATOM 689 N N . ARG A 1 89 ? -0.845 13.135 10.858 1.00 67.50 89 ARG A N 1
ATOM 690 C CA . ARG A 1 89 ? -0.660 13.048 12.318 1.00 67.50 89 ARG A CA 1
ATOM 691 C C . ARG A 1 89 ? -1.491 14.099 13.047 1.00 67.50 89 ARG A C 1
ATOM 693 O O . ARG A 1 89 ? -2.126 13.784 14.048 1.00 67.50 89 ARG A O 1
ATOM 700 N N . ALA A 1 90 ? -1.552 15.323 12.521 1.00 72.19 90 ALA A N 1
ATOM 701 C CA . ALA A 1 90 ? -2.374 16.390 13.083 1.00 72.19 90 ALA A CA 1
ATOM 702 C C . ALA A 1 90 ? -3.870 16.070 12.971 1.00 72.19 90 ALA A C 1
ATOM 704 O O . ALA A 1 90 ? -4.629 16.332 13.904 1.00 72.19 90 ALA A O 1
ATOM 705 N N . ARG A 1 91 ? -4.305 15.453 11.865 1.00 77.06 91 ARG A N 1
ATOM 706 C CA . ARG A 1 91 ? -5.681 14.957 11.701 1.00 77.06 91 ARG A CA 1
ATOM 707 C C . ARG A 1 91 ? -6.005 13.842 12.683 1.00 77.06 91 ARG A C 1
ATOM 709 O O . ARG A 1 91 ? -7.101 13.840 13.242 1.00 77.06 91 ARG A O 1
ATOM 716 N N . GLU A 1 92 ? -5.068 12.932 12.915 1.00 76.31 92 GLU A N 1
ATOM 717 C CA . GLU A 1 92 ? -5.248 11.839 13.866 1.00 76.31 92 GLU A CA 1
ATOM 718 C C . GLU A 1 92 ? -5.305 12.350 15.313 1.00 76.31 92 GLU A C 1
ATOM 720 O O . GLU A 1 92 ? -6.244 12.023 16.039 1.00 76.31 92 GLU A O 1
ATOM 725 N N . ALA A 1 93 ? -4.409 13.262 15.700 1.00 77.44 93 ALA A N 1
ATOM 726 C CA . ALA A 1 93 ? -4.470 13.944 16.993 1.00 77.44 93 ALA A CA 1
ATOM 727 C C . ALA A 1 93 ? -5.786 14.731 17.160 1.00 77.44 93 ALA A C 1
ATOM 729 O O . ALA A 1 93 ? -6.439 14.655 18.201 1.00 77.44 93 ALA A O 1
ATOM 730 N N . ALA A 1 94 ? -6.248 15.428 16.116 1.00 80.44 94 ALA A N 1
ATOM 731 C CA . ALA A 1 94 ? -7.532 16.130 16.137 1.00 80.44 94 ALA A CA 1
ATOM 732 C C . ALA A 1 94 ? -8.729 15.172 16.286 1.00 80.44 94 ALA A C 1
ATOM 734 O O . ALA A 1 94 ? -9.715 15.508 16.947 1.00 80.44 94 ALA A O 1
ATOM 735 N N . ARG A 1 95 ? -8.660 13.972 15.698 1.00 81.38 95 ARG A N 1
ATOM 736 C CA . ARG A 1 95 ? -9.675 12.923 15.864 1.00 81.38 95 ARG A CA 1
ATOM 737 C C . ARG A 1 95 ? -9.703 12.407 17.302 1.00 81.38 95 ARG A C 1
ATOM 739 O O . ARG A 1 95 ? -10.778 12.364 17.896 1.00 81.38 95 ARG A O 1
ATOM 746 N N . MET A 1 96 ? -8.539 12.098 17.871 1.00 79.44 96 MET A N 1
ATOM 747 C CA . MET A 1 96 ? -8.408 11.653 19.262 1.00 79.44 96 MET A CA 1
ATOM 748 C C . MET A 1 96 ? -8.894 12.718 20.257 1.00 79.44 96 MET A C 1
ATOM 750 O O . MET A 1 96 ? -9.580 12.394 21.224 1.00 79.44 96 MET A O 1
ATOM 754 N N . ALA A 1 97 ? -8.625 14.001 19.995 1.00 83.81 97 ALA A N 1
ATOM 755 C CA . ALA A 1 97 ? -9.130 15.102 20.814 1.00 83.81 97 ALA A CA 1
ATOM 756 C C . ALA A 1 97 ? -10.664 15.190 20.795 1.00 83.81 97 ALA A C 1
ATOM 758 O O . ALA A 1 97 ? -11.282 15.394 21.838 1.00 83.81 97 ALA A O 1
ATOM 759 N N . ARG A 1 98 ? -11.300 14.987 19.633 1.00 84.94 98 ARG A N 1
ATOM 760 C CA . ARG A 1 98 ? -12.770 14.941 19.530 1.00 84.94 98 ARG A CA 1
ATOM 761 C C . ARG A 1 98 ? -13.363 13.749 20.277 1.00 84.94 98 ARG A C 1
ATOM 763 O O . ARG A 1 98 ? -14.397 13.895 20.919 1.00 84.94 98 ARG A O 1
ATOM 770 N N . GLU A 1 99 ? -12.705 12.594 20.228 1.00 83.69 99 GLU A N 1
ATOM 771 C CA . GLU A 1 99 ? -13.127 11.427 21.006 1.00 83.69 99 GLU A CA 1
ATOM 772 C C . GLU A 1 99 ? -13.015 11.688 22.515 1.00 83.69 99 GLU A C 1
ATOM 774 O O . GLU A 1 99 ? -13.934 11.367 23.267 1.00 83.69 99 GLU A O 1
ATOM 779 N N . LEU A 1 100 ? -11.936 12.342 22.959 1.00 85.31 100 LEU A N 1
ATOM 780 C CA . LEU A 1 100 ? -11.769 12.750 24.352 1.00 85.31 100 LEU A CA 1
ATOM 781 C C . LEU A 1 100 ? -12.873 13.719 24.799 1.00 85.31 100 LEU A C 1
ATOM 783 O O . LEU A 1 100 ? -13.410 13.554 25.893 1.00 85.31 100 LEU A O 1
ATOM 787 N N . VAL A 1 101 ? -13.238 14.691 23.956 1.00 86.88 101 VAL A N 1
ATOM 788 C CA . VAL A 1 101 ? -14.360 15.606 24.221 1.00 86.88 101 VAL A CA 1
ATOM 789 C C . VAL A 1 101 ? -15.661 14.826 24.393 1.00 86.88 101 VAL A C 1
ATOM 791 O O . VAL A 1 101 ? -16.320 15.009 25.409 1.00 86.88 101 VAL A O 1
ATOM 794 N N . GLY A 1 102 ? -15.980 13.887 23.497 1.00 85.00 102 GLY A N 1
ATOM 795 C CA . GLY A 1 102 ? -17.187 13.061 23.630 1.00 85.00 102 GLY A CA 1
ATOM 796 C C . GLY A 1 102 ? -17.204 12.212 24.910 1.00 85.00 102 GLY A C 1
ATOM 797 O O . GLY A 1 102 ? -18.242 12.064 25.552 1.00 85.00 102 GLY A O 1
ATOM 798 N N . LEU A 1 103 ? -16.047 11.698 25.346 1.00 84.19 103 LEU A N 1
ATOM 799 C CA . LEU A 1 103 ? -15.937 10.983 26.624 1.00 84.19 103 LEU A CA 1
ATOM 800 C C . LEU A 1 103 ? -16.147 11.905 27.832 1.00 84.19 103 LEU A C 1
ATOM 802 O O . LEU A 1 103 ? -16.726 11.474 28.828 1.00 84.19 103 LEU A O 1
ATOM 806 N N . LEU A 1 104 ? -15.678 13.153 27.768 1.00 83.81 104 LEU A N 1
ATOM 807 C CA . LEU A 1 104 ? -15.898 14.153 28.815 1.00 83.81 104 LEU A CA 1
ATOM 808 C C . LEU A 1 104 ? -17.352 14.642 28.840 1.00 83.81 104 LEU A C 1
ATOM 810 O O . LEU A 1 104 ? -17.908 14.818 29.920 1.00 83.81 104 LEU A O 1
ATOM 814 N N . GLU A 1 105 ? -17.994 14.795 27.685 1.00 85.75 105 GLU A N 1
ATOM 815 C CA . GLU A 1 105 ? -19.433 15.064 27.592 1.00 85.75 105 GLU A CA 1
ATOM 816 C C . GLU A 1 105 ? -20.240 13.915 28.214 1.00 85.75 105 GLU A C 1
ATOM 818 O O . GLU A 1 105 ? -21.134 14.159 29.025 1.00 85.75 105 GLU A O 1
ATOM 823 N N . GLU A 1 106 ? -19.849 12.658 27.970 1.00 83.44 106 GLU A N 1
ATOM 824 C CA . GLU A 1 106 ? -20.480 11.506 28.622 1.00 83.44 106 GLU A CA 1
ATOM 825 C C . GLU A 1 106 ? 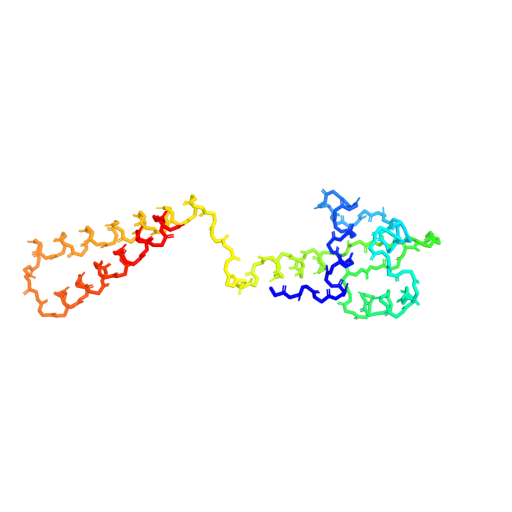-20.290 11.527 30.154 1.00 83.44 106 GLU A C 1
ATOM 827 O O . GLU A 1 106 ? -21.196 11.131 30.892 1.00 83.44 106 GLU A O 1
ATOM 832 N N . TRP A 1 107 ? -19.156 12.026 30.671 1.00 82.75 107 TRP A N 1
ATOM 833 C CA . TRP A 1 107 ? -18.989 12.241 32.120 1.00 82.75 107 TRP A CA 1
ATOM 834 C C . TRP A 1 107 ? -19.957 13.291 32.659 1.00 82.75 107 TRP A C 1
ATOM 836 O O . TRP A 1 107 ? -20.462 13.124 33.770 1.00 82.75 107 TRP A O 1
ATOM 846 N N . VAL A 1 108 ? -20.190 14.368 31.907 1.00 81.81 108 VAL A N 1
ATOM 847 C CA . VAL A 1 108 ? -21.111 15.441 32.301 1.00 81.81 108 VAL A CA 1
ATOM 848 C C . VAL A 1 108 ? -22.552 14.926 32.327 1.00 81.81 108 VAL A C 1
ATOM 850 O O . VAL A 1 108 ? -23.276 15.212 33.278 1.00 81.81 108 VAL A O 1
ATOM 853 N N . GLU A 1 109 ? -22.957 14.113 31.349 1.00 83.88 109 GLU A N 1
ATOM 854 C CA . GLU A 1 109 ? -24.322 13.578 31.276 1.00 83.88 109 GLU A CA 1
ATOM 855 C C . GLU A 1 109 ? -24.589 12.421 32.248 1.00 83.88 109 GLU A C 1
ATOM 857 O O . GLU A 1 109 ? -25.673 12.318 32.826 1.00 83.88 109 GLU A O 1
ATOM 862 N N . ARG A 1 110 ? -23.629 11.503 32.413 1.00 78.94 110 ARG A N 1
ATOM 863 C CA . ARG A 1 110 ? -23.838 10.226 33.127 1.00 78.94 110 ARG A CA 1
ATOM 864 C C . ARG A 1 110 ? -23.106 10.127 34.462 1.00 78.94 110 ARG A C 1
ATOM 866 O O . ARG A 1 110 ? -23.260 9.115 35.158 1.00 78.94 110 ARG A O 1
ATOM 873 N N . GLY A 1 111 ? -22.329 11.148 34.811 1.00 73.19 111 GLY A N 1
ATOM 874 C CA . GLY A 1 111 ? -21.464 11.182 35.983 1.00 73.19 111 GLY A CA 1
ATOM 875 C C . GLY A 1 111 ? -20.182 10.349 35.817 1.00 73.19 111 GLY A C 1
ATOM 876 O O . GLY A 1 111 ? -20.108 9.444 34.978 1.00 73.19 111 GLY A O 1
ATOM 877 N N . PR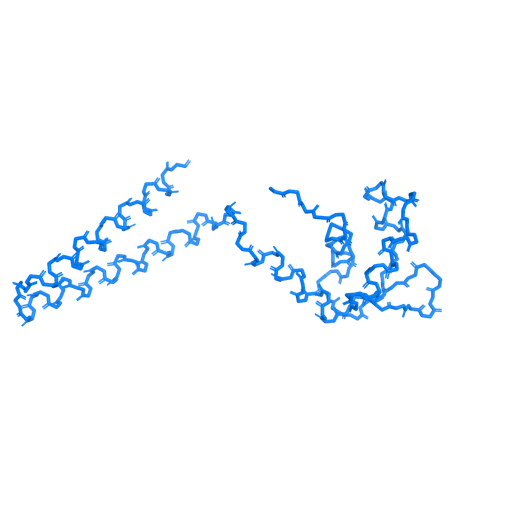O A 1 112 ? -19.152 10.607 36.642 1.00 72.81 112 PRO A N 1
ATOM 878 C CA . PRO A 1 112 ? -17.864 9.928 36.548 1.00 72.81 112 PRO A CA 1
ATOM 879 C C . PRO A 1 112 ? -17.974 8.468 37.011 1.00 72.81 112 PRO A C 1
ATOM 881 O O . PRO A 1 112 ? -17.912 8.148 38.199 1.00 72.81 112 PRO A O 1
ATOM 884 N N . LYS A 1 113 ? -18.123 7.546 36.058 1.00 81.38 113 LYS A N 1
ATOM 885 C CA . LYS A 1 113 ? -18.085 6.098 36.313 1.00 81.38 113 LYS A CA 1
ATOM 886 C C . LYS A 1 113 ? -16.655 5.587 36.165 1.00 81.38 113 LYS A C 1
ATOM 888 O O . LYS A 1 113 ? -16.004 5.896 35.175 1.00 81.38 113 LYS A O 1
ATOM 893 N N . LYS A 1 114 ? -16.190 4.722 37.076 1.00 78.88 114 LYS A N 1
ATOM 894 C CA . LYS A 1 114 ? -14.849 4.091 37.018 1.00 78.88 114 LYS A CA 1
ATOM 895 C C . LYS A 1 114 ? -14.393 3.634 35.613 1.00 78.88 114 LYS A C 1
ATOM 897 O O . LYS A 1 114 ? -13.287 4.001 35.230 1.00 78.88 114 LYS A O 1
ATOM 902 N N . PRO A 1 115 ? -15.194 2.891 34.817 1.00 80.62 115 PRO A N 1
ATOM 903 C CA . PRO A 1 115 ? -14.770 2.475 33.474 1.00 80.62 115 PRO A CA 1
ATOM 904 C C . PRO A 1 115 ? -14.621 3.646 32.494 1.00 80.62 115 PRO A C 1
ATOM 906 O O . PRO A 1 115 ? -13.746 3.622 31.633 1.00 80.62 115 PRO A O 1
ATOM 909 N N . LEU A 1 116 ? -15.453 4.676 32.639 1.00 75.94 116 LEU A N 1
ATOM 910 C CA . LEU A 1 116 ? -15.403 5.878 31.818 1.00 75.94 116 LEU A CA 1
ATOM 911 C C . LEU A 1 116 ? -14.193 6.738 32.204 1.00 75.94 116 LEU A C 1
ATOM 913 O O . LEU A 1 116 ? -13.530 7.278 31.327 1.00 75.94 116 LEU A O 1
ATOM 917 N N . VAL A 1 117 ? -13.840 6.770 33.496 1.00 82.00 117 VAL A N 1
ATOM 918 C CA . VAL A 1 117 ? -12.644 7.458 33.995 1.00 82.00 117 VAL A CA 1
ATOM 919 C C . VAL A 1 117 ? -11.360 6.865 33.428 1.00 82.00 117 VAL A C 1
ATOM 921 O O . VAL A 1 117 ? -10.517 7.585 32.894 1.00 82.00 117 VAL A O 1
ATOM 924 N N . GLU A 1 118 ? -11.245 5.540 33.472 1.00 84.06 118 GLU A N 1
ATOM 925 C CA . GLU A 1 118 ? -10.116 4.816 32.888 1.00 84.06 118 GLU A CA 1
ATOM 926 C C . GLU A 1 118 ? -10.036 5.001 31.366 1.00 84.06 118 GLU A C 1
ATOM 928 O O . GLU A 1 118 ? -8.944 5.150 30.815 1.00 84.06 118 GLU A O 1
ATOM 933 N N . LYS A 1 119 ? -11.183 5.041 30.676 1.00 81.88 119 LYS A N 1
ATOM 934 C CA . LYS A 1 119 ? -11.235 5.249 29.224 1.00 81.88 119 LYS A CA 1
ATOM 935 C C . LYS A 1 119 ? -10.769 6.653 28.831 1.00 81.88 119 LYS A C 1
ATOM 937 O O . LYS A 1 119 ? -9.916 6.776 27.957 1.00 81.88 119 LYS A O 1
ATOM 942 N N . THR A 1 120 ? -11.245 7.692 29.515 1.00 83.50 120 THR A N 1
ATOM 943 C CA . THR A 1 120 ? -10.800 9.079 29.302 1.00 83.50 120 THR A CA 1
ATOM 944 C C . THR A 1 120 ? -9.312 9.239 29.609 1.00 83.50 120 THR A C 1
ATOM 946 O O . THR A 1 120 ? -8.598 9.892 28.855 1.00 83.50 120 THR A O 1
ATOM 949 N N . ARG A 1 121 ? -8.806 8.596 30.671 1.00 84.25 121 ARG A N 1
ATOM 950 C CA . ARG A 1 121 ? -7.376 8.630 31.014 1.00 84.25 121 ARG A CA 1
ATOM 951 C C . ARG A 1 121 ? -6.507 7.9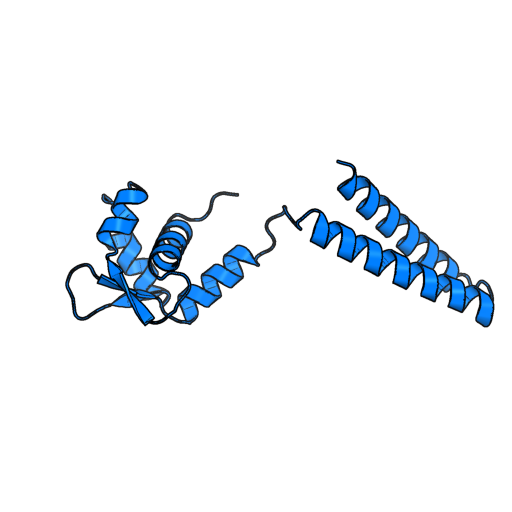88 29.931 1.00 84.25 121 ARG A C 1
ATOM 953 O O . ARG A 1 121 ? -5.467 8.539 29.584 1.00 84.25 121 ARG A O 1
ATOM 960 N N . LYS A 1 122 ? -6.938 6.849 29.380 1.00 85.81 122 LYS A N 1
ATOM 961 C CA . LYS A 1 122 ? -6.252 6.195 28.255 1.00 85.81 122 LYS A CA 1
ATOM 962 C C . LYS A 1 122 ? -6.287 7.051 26.988 1.00 85.81 122 LYS A C 1
ATOM 964 O O . LYS A 1 122 ? -5.258 7.186 26.338 1.00 85.81 122 LYS A O 1
ATOM 969 N N . ALA A 1 123 ? -7.431 7.659 26.674 1.00 81.50 123 ALA A N 1
ATOM 970 C CA . ALA A 1 123 ? -7.565 8.558 25.528 1.00 81.50 123 ALA A CA 1
ATOM 971 C C . ALA A 1 123 ? -6.682 9.812 25.667 1.00 81.50 123 ALA A C 1
ATOM 973 O O . ALA A 1 123 ? -6.048 10.225 24.701 1.00 81.50 123 ALA A O 1
ATOM 974 N N . LEU A 1 124 ? -6.573 10.377 26.875 1.00 85.56 124 LEU A N 1
ATOM 975 C CA . LEU A 1 124 ? -5.680 11.503 27.160 1.00 85.56 124 LEU A CA 1
ATOM 976 C C . LEU A 1 124 ? -4.202 11.125 26.983 1.00 85.56 124 LEU A C 1
ATOM 978 O O . LEU A 1 124 ? -3.448 11.897 26.400 1.00 85.56 124 LEU A O 1
ATOM 982 N N . ALA A 1 125 ? -3.793 9.944 27.459 1.00 85.12 125 ALA A N 1
ATOM 983 C CA . ALA A 1 125 ? -2.424 9.458 27.289 1.00 85.12 125 ALA A CA 1
ATOM 984 C C . ALA A 1 125 ? -2.074 9.255 25.804 1.00 85.12 125 ALA A C 1
ATOM 986 O O . ALA A 1 125 ? -1.037 9.733 25.357 1.00 85.12 125 ALA A O 1
ATOM 987 N N . ALA A 1 126 ? -2.976 8.635 25.036 1.00 79.00 126 ALA A N 1
ATOM 988 C CA . ALA A 1 126 ? -2.797 8.437 23.598 1.00 79.00 126 ALA A CA 1
ATOM 989 C C . ALA A 1 126 ? -2.737 9.767 22.822 1.00 79.00 126 ALA A C 1
ATOM 991 O O . ALA A 1 126 ? -1.919 9.917 21.918 1.00 79.00 126 ALA A O 1
ATOM 992 N N . LEU A 1 127 ? -3.561 10.754 23.199 1.00 84.12 127 LEU A N 1
ATOM 993 C CA . LEU A 1 127 ? -3.517 12.091 22.603 1.00 84.12 127 LEU A CA 1
ATOM 994 C C . LEU A 1 127 ? -2.207 12.819 22.932 1.00 84.12 127 LEU A C 1
ATOM 996 O O . LEU A 1 127 ? -1.647 13.475 22.060 1.00 84.12 127 LEU A O 1
ATOM 1000 N N . SER A 1 128 ? -1.723 12.712 24.173 1.00 82.12 128 SER A N 1
ATOM 1001 C CA . SER A 1 128 ? -0.452 13.318 24.583 1.00 82.12 128 SER A CA 1
ATOM 1002 C C . SER A 1 128 ? 0.713 12.768 23.762 1.00 82.12 128 SER A C 1
ATOM 1004 O O . SER A 1 128 ? 1.490 13.549 23.225 1.00 82.12 128 SER A O 1
ATOM 1006 N N . GLU A 1 129 ? 0.786 11.445 23.607 1.00 80.81 129 GLU A N 1
ATOM 1007 C CA . GLU A 1 129 ? 1.813 10.774 22.802 1.00 80.81 129 GLU A CA 1
ATOM 1008 C C . GLU A 1 129 ? 1.741 11.214 21.330 1.00 80.81 129 GLU A C 1
ATOM 1010 O O . GLU A 1 129 ? 2.742 11.631 20.753 1.00 80.81 129 GLU A O 1
ATOM 1015 N N . ALA A 1 130 ? 0.534 11.265 20.752 1.00 77.50 130 ALA A N 1
ATOM 1016 C CA . ALA A 1 130 ? 0.331 11.723 19.377 1.00 77.50 130 ALA A CA 1
ATOM 1017 C C . ALA A 1 130 ? 0.735 13.196 19.149 1.00 77.50 130 ALA A C 1
ATOM 1019 O O . ALA A 1 130 ? 1.178 13.553 18.056 1.00 77.50 130 ALA A O 1
ATOM 1020 N N . VAL A 1 131 ? 0.579 14.062 20.157 1.00 79.81 131 VAL A N 1
ATOM 1021 C CA . VAL A 1 131 ? 1.002 15.472 20.097 1.00 79.81 131 VAL A CA 1
ATOM 1022 C C . VAL A 1 131 ? 2.514 15.614 20.284 1.00 79.81 131 VAL A C 1
ATOM 1024 O O . VAL A 1 131 ? 3.134 16.446 19.623 1.00 79.81 131 VAL A O 1
ATOM 1027 N N . GLU A 1 132 ? 3.137 14.795 21.128 1.00 78.38 132 GLU A N 1
ATOM 1028 C CA . GLU A 1 132 ? 4.598 14.768 21.264 1.00 78.38 132 GLU A CA 1
ATOM 1029 C C . GLU A 1 132 ? 5.283 14.256 19.986 1.00 78.38 132 GLU A C 1
ATOM 1031 O O . GLU A 1 132 ? 6.292 14.821 19.563 1.00 78.38 132 GLU A O 1
ATOM 1036 N N . ASP A 1 133 ? 4.690 13.271 19.306 1.00 71.06 133 ASP A N 1
ATOM 1037 C CA . ASP A 1 133 ? 5.139 12.770 17.996 1.00 71.06 133 ASP A CA 1
ATOM 1038 C C . ASP A 1 133 ? 4.948 13.767 16.837 1.00 71.06 133 ASP A C 1
ATOM 1040 O O . ASP A 1 133 ? 5.486 13.568 15.740 1.00 71.06 133 ASP A O 1
ATOM 1044 N N . LEU A 1 134 ? 4.169 14.831 17.052 1.00 67.12 134 LEU A N 1
ATOM 1045 C CA . LEU A 1 134 ? 4.043 15.971 16.139 1.00 67.12 134 LEU A CA 1
ATOM 1046 C C . LEU A 1 134 ? 5.097 17.053 16.397 1.00 67.12 134 LEU A C 1
ATOM 1048 O O . LEU A 1 134 ? 5.412 17.820 15.489 1.00 67.12 134 LEU A O 1
ATOM 1052 N N . ALA A 1 135 ? 5.606 17.140 17.627 1.00 61.97 135 ALA A N 1
ATOM 1053 C CA . ALA A 1 135 ? 6.595 18.133 18.042 1.00 61.97 135 ALA A CA 1
ATOM 1054 C C . ALA A 1 135 ? 8.054 17.681 17.816 1.00 61.97 135 ALA A C 1
ATOM 1056 O O . ALA A 1 135 ? 8.968 18.491 17.991 1.00 61.97 135 ALA A O 1
ATOM 1057 N N . ARG A 1 136 ? 8.271 16.410 17.454 1.00 54.62 136 ARG A N 1
ATOM 1058 C CA . ARG A 1 136 ? 9.565 15.820 17.070 1.00 54.62 136 ARG A CA 1
ATOM 1059 C C . ARG A 1 136 ? 9.777 15.817 15.562 1.00 54.62 136 ARG A C 1
ATOM 1061 O O . ARG A 1 136 ? 10.928 16.092 15.162 1.00 54.62 136 ARG A O 1
#

pLDDT: mean 76.12, std 11.52, range [37.41, 86.88]